Protein AF-A0A920BN31-F1 (afdb_monomer)

Foldseek 3Di:
DPDDPPDDDDDPVVLVPFDAPDPPDDDGPSRDDDLDDDDDDDDDDDPVVCVVVVHDDPDDDDDDDDDDDDPPDPDDDVVPVVVVD

pLDDT: mean 80.41, std 19.89, range [31.78, 97.5]

Sequence (85 aa):
MKRDQGLRETSPESLAKLAPVIEGDLHTAGTSSQISDGASAVLWMDSEIADRRELSPEQGFPTIRWLGPILITCLMVRSM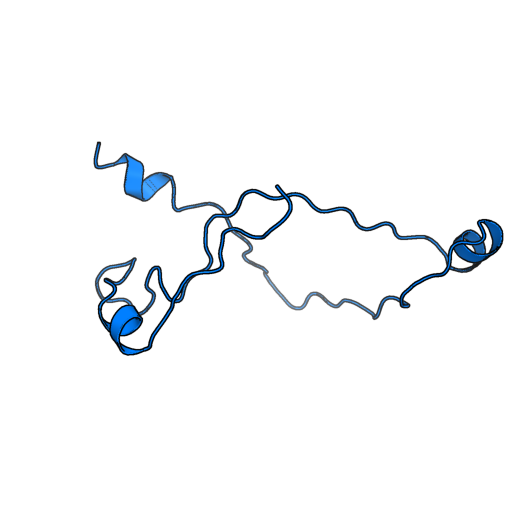QLRKC

Radius of gyration: 20.48 Å; Cα contacts (8 Å, |Δi|>4): 27; chains: 1; bounding box: 52×36×49 Å

Structure (mmCIF, N/CA/C/O backbone):
data_AF-A0A920BN31-F1
#
_entry.id   AF-A0A920BN31-F1
#
loop_
_atom_site.group_PDB
_atom_site.id
_atom_site.type_symbol
_atom_site.label_atom_id
_atom_site.label_alt_id
_atom_site.label_comp_id
_atom_site.label_asym_id
_atom_site.label_entity_id
_atom_site.label_seq_id
_atom_site.pdbx_PDB_ins_code
_atom_site.Cartn_x
_atom_site.Cartn_y
_atom_site.Cartn_z
_atom_site.occupancy
_atom_site.B_iso_or_equiv
_atom_site.auth_seq_id
_atom_site.auth_comp_id
_atom_site.auth_asym_id
_atom_site.auth_atom_id
_atom_site.pdbx_PDB_model_num
ATOM 1 N N . MET A 1 1 ? -1.146 16.003 -7.957 1.00 60.06 1 MET A N 1
ATOM 2 C CA . MET A 1 1 ? -0.866 15.341 -6.661 1.00 60.06 1 MET A CA 1
ATOM 3 C C . MET A 1 1 ? 0.595 14.912 -6.653 1.00 60.06 1 MET A C 1
ATOM 5 O O . MET A 1 1 ? 1.051 14.492 -7.703 1.00 60.06 1 MET A O 1
ATOM 9 N N . LYS A 1 2 ? 1.339 15.065 -5.548 1.00 88.25 2 LYS A N 1
ATOM 10 C CA . LYS A 1 2 ? 2.764 14.656 -5.455 1.00 88.25 2 LYS A CA 1
ATOM 11 C C . LYS A 1 2 ? 3.054 13.663 -4.315 1.00 88.25 2 LYS A C 1
ATOM 13 O O . LYS A 1 2 ? 4.207 13.323 -4.098 1.00 88.25 2 LYS A O 1
ATOM 18 N N . ARG A 1 3 ? 2.036 13.261 -3.548 1.00 92.19 3 ARG A N 1
ATOM 19 C CA . ARG A 1 3 ? 2.174 12.453 -2.330 1.00 92.19 3 ARG A CA 1
ATOM 20 C C . ARG A 1 3 ? 1.063 11.415 -2.269 1.00 92.19 3 ARG A C 1
ATOM 22 O O . ARG A 1 3 ? -0.066 11.733 -2.651 1.00 92.19 3 ARG A O 1
ATOM 29 N N . ASP A 1 4 ? 1.376 10.246 -1.730 1.00 94.12 4 ASP A N 1
ATOM 30 C CA . ASP A 1 4 ? 0.393 9.211 -1.426 1.00 94.12 4 ASP A CA 1
ATOM 31 C C . ASP A 1 4 ? -0.605 9.677 -0.360 1.00 94.12 4 ASP A C 1
ATOM 33 O O . ASP A 1 4 ? -0.260 10.384 0.592 1.00 94.12 4 ASP A O 1
ATOM 37 N N . GLN A 1 5 ? -1.865 9.277 -0.531 1.00 92.19 5 GLN A N 1
ATOM 38 C CA . GLN A 1 5 ? -2.956 9.616 0.391 1.00 92.19 5 GLN A CA 1
ATOM 39 C C . GLN A 1 5 ? -3.150 8.587 1.504 1.00 92.19 5 GLN A C 1
ATOM 41 O O . GLN A 1 5 ? -3.804 8.892 2.495 1.00 92.19 5 GLN A O 1
ATOM 46 N N . GLY A 1 6 ? -2.582 7.387 1.361 1.00 92.06 6 GLY A N 1
ATOM 47 C CA . GLY A 1 6 ? -2.829 6.293 2.298 1.00 92.06 6 GLY A CA 1
ATOM 48 C C . GLY A 1 6 ? -2.145 6.441 3.661 1.00 92.06 6 GLY A C 1
ATOM 49 O O . GLY A 1 6 ? -2.532 5.748 4.603 1.00 92.06 6 GLY A O 1
ATOM 50 N N . LEU A 1 7 ? -1.152 7.329 3.781 1.00 93.06 7 LEU A N 1
ATOM 51 C CA . LEU A 1 7 ? -0.447 7.598 5.036 1.00 93.06 7 LEU A CA 1
ATOM 52 C C . LEU A 1 7 ? -1.366 8.325 6.028 1.00 93.06 7 LEU A C 1
ATOM 54 O O . LEU A 1 7 ? -1.916 9.381 5.720 1.00 93.06 7 LEU A O 1
ATOM 58 N N . ARG A 1 8 ? -1.495 7.768 7.233 1.00 92.50 8 ARG A N 1
ATOM 59 C CA . ARG A 1 8 ? -2.341 8.272 8.324 1.00 92.50 8 ARG A CA 1
ATOM 60 C C . ARG A 1 8 ? -1.650 8.055 9.666 1.00 92.50 8 ARG A C 1
ATOM 62 O O . ARG A 1 8 ? -0.807 7.169 9.780 1.00 92.50 8 ARG A O 1
ATOM 69 N N . GLU A 1 9 ? -2.027 8.828 10.677 1.00 94.50 9 GLU A N 1
ATOM 70 C CA . GLU A 1 9 ? -1.610 8.544 12.051 1.00 94.50 9 GLU A CA 1
ATOM 71 C C . GLU A 1 9 ? -2.218 7.214 12.515 1.00 94.50 9 GLU A C 1
ATOM 73 O O . GLU A 1 9 ? -3.398 6.937 12.286 1.00 94.50 9 GLU A O 1
ATOM 78 N N . THR A 1 10 ? -1.402 6.367 13.140 1.00 95.88 10 THR A N 1
ATOM 79 C CA . THR A 1 10 ? -1.805 5.030 13.591 1.00 95.88 10 THR A CA 1
ATOM 80 C C . THR A 1 10 ? -1.183 4.708 14.938 1.00 95.88 10 THR A C 1
ATOM 82 O O . THR A 1 10 ? 0.005 4.955 15.138 1.00 95.88 10 THR A O 1
ATOM 85 N N . SER A 1 11 ? -1.956 4.081 15.824 1.00 96.75 11 SER A N 1
ATOM 86 C CA . SER A 1 11 ? -1.464 3.497 17.075 1.00 96.75 11 SER A CA 1
ATOM 87 C C . SER A 1 11 ? -2.098 2.121 17.318 1.00 96.75 11 SER A C 1
ATOM 89 O O . SER A 1 11 ? -3.198 1.868 16.818 1.00 96.75 11 SER A O 1
ATOM 91 N N . PRO A 1 12 ? -1.473 1.228 18.101 1.00 97.50 12 PRO A N 1
ATOM 92 C 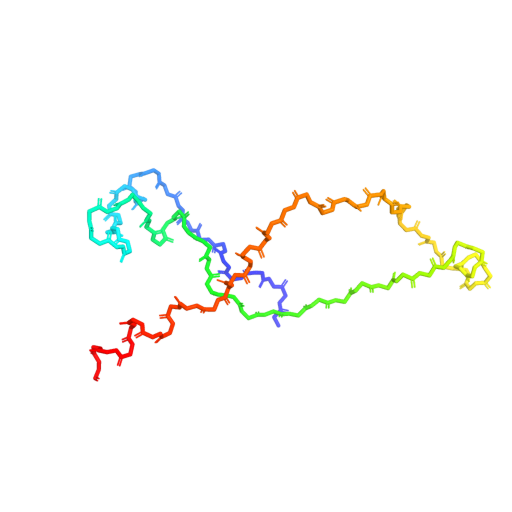CA . PRO A 1 12 ? -2.072 -0.063 18.440 1.00 97.50 12 PRO A CA 1
ATOM 93 C C . PRO A 1 12 ? -3.467 0.070 19.072 1.00 97.50 12 PRO A C 1
ATOM 95 O O . PRO A 1 12 ? -4.390 -0.661 18.719 1.00 97.50 12 PRO A O 1
ATOM 98 N N . GLU A 1 13 ? -3.655 1.055 19.950 1.00 97.06 13 GLU A N 1
ATOM 99 C CA . GLU A 1 13 ? -4.901 1.279 20.691 1.00 97.06 13 GLU A CA 1
ATOM 100 C C . GLU A 1 13 ? -6.022 1.794 19.787 1.00 97.06 13 GLU A C 1
ATOM 102 O O . GLU A 1 13 ? -7.190 1.473 20.002 1.00 97.06 13 GLU A O 1
ATOM 107 N N . SER A 1 14 ? -5.687 2.619 18.792 1.00 95.94 14 SER A N 1
ATOM 108 C CA . SER A 1 14 ? -6.658 3.115 17.811 1.00 95.94 14 SER A CA 1
ATOM 109 C C . SER A 1 14 ? -7.044 2.029 16.807 1.00 95.94 14 SER A C 1
ATOM 111 O O . SER A 1 14 ? -8.219 1.913 16.464 1.00 95.94 14 SER A O 1
ATOM 113 N N . LEU A 1 15 ? -6.093 1.184 16.398 1.00 96.69 15 LEU A N 1
ATOM 114 C CA . LEU A 1 15 ? -6.351 0.051 15.508 1.00 96.69 15 LEU A CA 1
ATOM 115 C C . LEU A 1 15 ? -7.215 -1.029 16.173 1.00 96.69 15 LEU A C 1
ATOM 117 O O . LEU A 1 15 ? -8.119 -1.556 15.528 1.00 96.69 15 LEU A O 1
ATOM 121 N N . ALA A 1 16 ? -6.997 -1.314 17.461 1.00 95.69 16 ALA A N 1
ATOM 122 C CA . ALA A 1 16 ? -7.761 -2.313 18.215 1.00 95.69 16 ALA A CA 1
ATOM 123 C C . ALA A 1 16 ? -9.252 -1.965 18.383 1.00 95.69 16 ALA A C 1
ATOM 125 O O . ALA A 1 16 ? -10.064 -2.841 18.667 1.00 95.69 16 ALA A O 1
ATOM 126 N N . LYS A 1 17 ? -9.625 -0.691 18.213 1.00 95.81 17 LYS A N 1
ATOM 127 C CA . LYS A 1 17 ? -11.013 -0.212 18.331 1.00 95.81 17 LYS A CA 1
ATOM 128 C C . LYS A 1 17 ? -11.806 -0.311 17.027 1.00 95.81 17 LYS A C 1
ATOM 130 O O . LYS A 1 17 ? -12.993 0.009 17.018 1.00 95.81 17 LYS A O 1
ATOM 135 N N . LEU A 1 18 ? -11.168 -0.687 15.918 1.00 95.38 18 LEU A N 1
ATOM 136 C CA . LEU A 1 18 ? -11.829 -0.756 14.619 1.00 95.38 18 LEU A CA 1
ATOM 137 C C . LEU A 1 18 ? -12.728 -1.993 14.528 1.00 95.38 18 LEU A C 1
ATOM 139 O O . LEU A 1 18 ? -12.323 -3.094 14.888 1.00 95.38 18 LEU A O 1
ATOM 143 N N . ALA A 1 19 ? -13.936 -1.809 13.996 1.00 95.81 19 ALA A N 1
ATOM 144 C CA . ALA A 1 19 ? -14.844 -2.915 13.728 1.00 95.81 19 ALA A CA 1
ATOM 145 C C . ALA A 1 19 ? -14.304 -3.812 12.594 1.00 95.81 19 ALA A C 1
ATOM 147 O O . ALA A 1 19 ? -13.749 -3.289 11.614 1.00 95.81 19 ALA A O 1
ATOM 148 N N . PRO A 1 20 ? -14.490 -5.140 12.689 1.00 96.38 20 PRO A N 1
ATOM 149 C CA . PRO A 1 20 ? -14.268 -6.046 11.570 1.00 96.38 20 PRO A CA 1
ATOM 150 C C . PRO A 1 20 ? -15.086 -5.650 10.336 1.00 96.38 20 PRO A C 1
ATOM 152 O O . PRO A 1 20 ? -16.226 -5.196 10.452 1.00 96.38 20 PRO A O 1
ATOM 155 N N . VAL A 1 21 ? -14.510 -5.827 9.144 1.00 92.56 21 VAL A N 1
ATOM 156 C CA . VAL A 1 21 ? -15.204 -5.579 7.865 1.00 92.56 21 VAL A CA 1
ATOM 157 C C . VAL A 1 21 ? -16.304 -6.619 7.638 1.00 92.56 21 VAL A C 1
ATOM 159 O O . VAL A 1 21 ? -17.377 -6.288 7.132 1.00 92.56 21 VAL A O 1
ATOM 162 N N . ILE A 1 22 ? -16.038 -7.866 8.032 1.00 94.25 22 ILE A N 1
ATOM 163 C CA . ILE A 1 22 ? -16.993 -8.973 8.052 1.00 94.25 22 ILE A CA 1
ATOM 164 C C . ILE A 1 22 ? -17.247 -9.331 9.515 1.00 94.25 22 ILE A C 1
ATOM 166 O O . ILE A 1 22 ? -16.310 -9.484 10.296 1.00 94.25 22 ILE A O 1
ATOM 170 N N . GLU A 1 23 ? -18.517 -9.442 9.895 1.00 92.88 23 GLU A N 1
ATOM 171 C CA . GLU A 1 23 ? -18.903 -9.783 11.262 1.00 92.88 23 GLU A CA 1
ATOM 172 C C . GLU A 1 23 ? -18.346 -11.157 11.667 1.00 92.88 23 GLU A C 1
ATOM 174 O O . GLU A 1 23 ? -18.475 -12.133 10.930 1.00 92.88 23 GLU A O 1
ATOM 179 N N . GLY A 1 24 ? -17.706 -11.218 12.838 1.00 92.25 24 GLY A N 1
ATOM 180 C CA . GLY A 1 24 ? -17.054 -12.428 13.350 1.00 92.25 24 GLY A CA 1
ATOM 181 C C . GLY A 1 24 ? -15.653 -12.710 12.790 1.00 92.25 24 GLY A C 1
ATOM 182 O O . GLY A 1 24 ? -15.029 -13.671 13.231 1.00 92.25 24 GLY A O 1
ATOM 183 N N . ASP A 1 25 ? -15.147 -11.890 11.865 1.00 93.69 25 ASP A N 1
ATOM 184 C CA . ASP A 1 25 ? -13.805 -12.026 11.284 1.00 93.69 25 ASP A CA 1
ATOM 185 C C . ASP A 1 25 ? -12.772 -11.093 11.961 1.00 93.69 25 ASP A C 1
ATOM 187 O O . ASP A 1 25 ? -13.110 -10.260 12.805 1.00 93.69 25 ASP A O 1
ATOM 191 N N . LEU A 1 26 ? -11.492 -11.230 11.601 1.00 94.75 26 LEU A N 1
ATOM 192 C CA . LEU A 1 26 ? -10.367 -10.493 12.190 1.00 94.75 26 LEU A CA 1
ATOM 193 C C . LEU A 1 26 ? -10.043 -9.179 11.459 1.00 94.75 26 LEU A C 1
ATOM 195 O O . LEU A 1 26 ? -9.558 -8.222 12.068 1.00 94.75 26 LEU A O 1
ATOM 199 N N . HIS A 1 27 ? -10.241 -9.130 10.141 1.00 96.19 27 HIS A N 1
ATOM 200 C CA . HIS A 1 27 ? -9.745 -8.028 9.316 1.00 96.19 27 HIS A CA 1
ATOM 201 C C . HIS A 1 27 ? -10.589 -6.758 9.463 1.00 96.19 27 HIS A C 1
ATOM 203 O O . HIS A 1 27 ? -11.812 -6.772 9.329 1.00 96.19 27 HIS A O 1
ATOM 209 N N . THR A 1 28 ? -9.915 -5.627 9.682 1.00 95.62 28 THR A N 1
ATOM 210 C CA . THR A 1 28 ? -10.528 -4.298 9.815 1.00 95.62 28 THR A CA 1
ATOM 211 C C . THR A 1 28 ? -10.051 -3.385 8.683 1.00 95.62 28 THR A C 1
ATOM 213 O O . THR A 1 28 ? -9.122 -3.711 7.937 1.00 95.62 28 THR A O 1
ATOM 216 N N . ALA A 1 29 ? -10.614 -2.177 8.587 1.00 94.00 29 ALA A N 1
ATOM 217 C CA . ALA A 1 29 ? -10.075 -1.122 7.718 1.00 94.00 29 ALA A CA 1
ATOM 218 C C . ALA A 1 29 ? -8.641 -0.683 8.109 1.00 94.00 29 ALA A C 1
ATOM 220 O O . ALA A 1 29 ? -7.967 0.035 7.369 1.00 94.00 29 ALA A O 1
ATOM 221 N N . GLY A 1 30 ? -8.175 -1.072 9.300 1.00 94.38 30 GLY A N 1
ATOM 222 C CA . GLY A 1 30 ? -6.815 -0.867 9.795 1.00 94.38 30 GLY A CA 1
ATOM 223 C C . GLY A 1 30 ? -5.789 -1.783 9.132 1.00 94.38 30 GLY A C 1
ATOM 224 O O . GLY A 1 30 ? -4.679 -1.348 8.840 1.00 94.38 30 GLY A O 1
ATOM 225 N N . THR A 1 31 ? -6.189 -3.035 8.896 1.00 94.62 31 THR A N 1
ATOM 226 C CA . THR A 1 31 ? -5.322 -4.161 8.507 1.00 94.62 31 THR A CA 1
ATOM 227 C C . THR A 1 31 ? -5.560 -4.651 7.079 1.00 94.62 31 THR A C 1
ATOM 229 O O . THR A 1 31 ? -5.005 -5.669 6.674 1.00 94.62 31 THR A O 1
ATOM 232 N N . SER A 1 32 ? -6.369 -3.920 6.314 1.00 92.88 32 SER A N 1
ATOM 233 C CA . SER A 1 32 ? -6.676 -4.200 4.911 1.00 92.88 32 SER A CA 1
ATOM 234 C C . SER A 1 32 ? -6.132 -3.092 4.009 1.00 92.88 32 SER A C 1
ATOM 236 O O . SER A 1 32 ? -6.000 -1.941 4.435 1.00 92.88 32 SER A O 1
ATOM 238 N N . SER A 1 33 ? -5.842 -3.419 2.748 1.00 92.19 33 SER A N 1
ATOM 239 C CA . SER A 1 33 ? -5.459 -2.422 1.743 1.00 92.19 33 SER A CA 1
ATOM 240 C C . SER A 1 33 ? -6.575 -1.399 1.516 1.00 92.19 33 SER A C 1
ATOM 242 O O . SER A 1 33 ? -7.760 -1.737 1.512 1.00 92.19 33 SER A O 1
ATOM 244 N N . GLN A 1 34 ? -6.193 -0.140 1.293 1.00 91.69 34 GLN A N 1
ATOM 245 C CA . GLN A 1 34 ? -7.134 0.906 0.898 1.00 91.69 34 GLN A CA 1
ATOM 246 C C . GLN A 1 34 ? -7.514 0.742 -0.573 1.00 91.69 34 GLN A C 1
ATOM 248 O O . GLN A 1 34 ? -6.688 0.346 -1.396 1.00 91.69 34 GLN A O 1
ATOM 253 N N . ILE A 1 35 ? -8.742 1.126 -0.919 1.00 90.06 35 ILE A N 1
ATOM 254 C CA . ILE A 1 35 ? -9.071 1.391 -2.319 1.00 90.06 35 ILE A CA 1
ATOM 255 C C . ILE A 1 35 ? -8.278 2.625 -2.730 1.00 90.06 35 ILE A C 1
ATOM 257 O O . ILE A 1 35 ? -8.355 3.661 -2.074 1.00 90.06 35 ILE A O 1
ATOM 261 N N . SER A 1 36 ? -7.476 2.485 -3.776 1.00 87.00 36 SER A N 1
ATOM 262 C CA . SER A 1 36 ? -6.601 3.540 -4.272 1.00 87.00 36 SER A CA 1
ATOM 263 C C . SER A 1 36 ? -6.760 3.654 -5.778 1.00 87.00 36 SER A C 1
ATOM 265 O O . SER A 1 36 ? -6.724 2.644 -6.478 1.00 87.00 36 SER A O 1
ATOM 267 N N . ASP A 1 37 ? -6.904 4.883 -6.261 1.00 90.00 37 ASP A N 1
ATOM 268 C CA . ASP A 1 37 ? -6.855 5.201 -7.684 1.00 90.00 37 ASP A CA 1
ATOM 269 C C . ASP A 1 37 ? -5.423 5.620 -8.038 1.00 90.00 37 ASP A C 1
ATOM 271 O O . ASP A 1 37 ? -4.857 6.524 -7.418 1.00 90.00 37 ASP A O 1
ATOM 275 N N . GLY A 1 38 ? -4.815 4.960 -9.024 1.00 87.75 38 GLY A N 1
ATOM 276 C CA . GLY A 1 38 ? -3.431 5.220 -9.413 1.00 87.75 38 GLY A CA 1
ATOM 277 C C . GLY A 1 38 ? -3.063 4.624 -10.768 1.00 87.75 38 GLY A C 1
ATOM 278 O O . GLY A 1 38 ? -3.726 3.716 -11.264 1.00 87.75 38 GLY A O 1
ATOM 279 N N . ALA A 1 39 ? -1.991 5.149 -11.363 1.00 90.62 39 ALA A N 1
ATOM 280 C CA . ALA A 1 39 ? -1.408 4.661 -12.609 1.00 90.62 39 ALA A CA 1
ATOM 281 C C . ALA A 1 39 ? 0.122 4.642 -12.498 1.00 90.62 39 ALA A C 1
ATOM 283 O O . ALA A 1 39 ? 0.714 5.512 -11.859 1.00 90.62 39 ALA A O 1
ATOM 284 N N . SER A 1 40 ? 0.756 3.664 -13.140 1.00 89.81 40 SER A N 1
ATOM 285 C CA . SER A 1 40 ? 2.210 3.543 -13.231 1.00 89.81 40 SER A CA 1
ATOM 286 C C . SER A 1 40 ? 2.623 3.091 -14.632 1.00 89.81 40 SER A C 1
ATOM 288 O O . SER A 1 40 ? 1.834 2.495 -15.366 1.00 89.81 40 SER A O 1
ATOM 290 N N . ALA A 1 41 ? 3.863 3.400 -15.011 1.00 91.00 41 ALA A N 1
ATOM 291 C CA . ALA A 1 41 ? 4.470 2.949 -16.254 1.00 91.00 41 ALA A CA 1
ATOM 292 C C . ALA A 1 41 ? 5.910 2.513 -15.979 1.00 91.00 41 ALA A C 1
ATOM 294 O O . ALA A 1 41 ? 6.639 3.189 -15.255 1.00 91.00 41 ALA A O 1
ATOM 295 N N . VAL A 1 42 ? 6.307 1.387 -16.568 1.00 88.44 42 VAL A N 1
ATOM 296 C CA . VAL A 1 42 ? 7.677 0.868 -16.530 1.00 88.44 42 VAL A CA 1
ATOM 297 C C . VAL A 1 42 ? 8.119 0.649 -17.971 1.00 88.44 42 VAL A C 1
ATOM 299 O O . VAL A 1 42 ? 7.392 0.037 -18.752 1.00 88.44 42 VAL A O 1
ATOM 302 N N . LEU A 1 43 ? 9.295 1.166 -18.328 1.00 87.25 43 LEU A N 1
ATOM 303 C CA . LEU A 1 43 ? 9.892 0.974 -19.646 1.00 87.25 43 LEU A CA 1
ATOM 304 C C . LEU A 1 43 ? 10.932 -0.145 -19.575 1.00 87.25 43 LEU A C 1
ATOM 306 O O . LEU A 1 43 ? 11.916 -0.025 -18.850 1.00 87.25 43 LEU A O 1
ATOM 310 N N . TRP A 1 44 ? 10.725 -1.205 -20.355 1.00 87.81 44 TRP A N 1
ATOM 311 C CA . TRP A 1 44 ? 11.713 -2.262 -20.574 1.00 87.81 44 TRP A CA 1
ATOM 312 C C . TRP A 1 44 ? 12.224 -2.241 -22.002 1.00 87.81 44 TRP A C 1
ATOM 314 O O . TRP A 1 44 ? 11.473 -1.994 -22.946 1.00 87.81 44 TRP A O 1
ATOM 324 N N . MET A 1 45 ? 13.511 -2.532 -22.144 1.00 88.94 45 MET A N 1
ATOM 325 C CA . MET A 1 45 ? 14.174 -2.731 -23.423 1.00 88.94 45 MET A CA 1
ATOM 326 C C . MET A 1 45 ? 15.405 -3.614 -23.239 1.00 88.94 45 MET A C 1
ATOM 328 O O . MET A 1 45 ? 15.853 -3.841 -22.116 1.00 88.94 45 MET A O 1
ATOM 332 N N . ASP A 1 46 ? 15.934 -4.097 -24.356 1.00 90.25 46 ASP A N 1
ATOM 333 C CA . ASP A 1 46 ? 17.214 -4.792 -24.387 1.00 90.25 46 ASP A CA 1
ATOM 334 C C . ASP A 1 46 ? 18.363 -3.860 -23.960 1.00 90.25 46 ASP A C 1
ATOM 336 O O . ASP A 1 46 ? 18.343 -2.665 -24.278 1.00 90.25 46 ASP A O 1
ATOM 340 N N . SER A 1 47 ? 19.363 -4.399 -23.258 1.00 88.31 47 SER A N 1
ATOM 341 C CA . SER A 1 47 ? 20.510 -3.621 -22.783 1.00 88.31 47 SER A CA 1
ATOM 342 C C . SER A 1 47 ? 21.308 -2.995 -23.925 1.00 88.31 47 SER A C 1
ATOM 344 O O . SER A 1 47 ? 21.678 -1.832 -23.826 1.00 88.31 47 SER A O 1
ATOM 346 N N . GLU A 1 48 ? 21.491 -3.691 -25.051 1.00 90.62 48 GLU A N 1
ATOM 347 C CA . GLU A 1 48 ? 22.226 -3.151 -26.203 1.00 90.62 48 GLU A CA 1
ATOM 348 C C . GLU A 1 48 ? 21.499 -1.952 -26.827 1.00 90.62 48 GLU A C 1
ATOM 350 O O . GLU A 1 48 ? 22.109 -1.023 -27.366 1.00 90.62 48 GLU A O 1
ATOM 355 N N . ILE A 1 49 ? 20.164 -1.966 -26.772 1.00 92.62 49 ILE A N 1
ATOM 356 C CA . ILE A 1 49 ? 19.330 -0.859 -27.237 1.00 92.62 49 ILE A CA 1
ATOM 357 C C . ILE A 1 49 ? 19.396 0.313 -26.253 1.00 92.62 49 ILE A C 1
ATOM 359 O O . ILE A 1 49 ? 19.425 1.460 -26.705 1.00 92.62 49 ILE A O 1
ATOM 363 N N . ALA A 1 50 ? 19.416 0.043 -24.945 1.00 91.94 50 ALA A N 1
ATOM 364 C CA . ALA A 1 50 ? 19.593 1.068 -23.920 1.00 91.94 50 ALA A CA 1
ATOM 365 C C . ALA A 1 50 ? 20.948 1.775 -24.081 1.00 91.94 50 ALA A C 1
ATOM 367 O O . ALA A 1 50 ? 20.968 3.001 -24.186 1.00 91.94 50 ALA A O 1
ATOM 368 N N . ASP A 1 51 ? 22.035 1.014 -24.251 1.00 90.00 51 ASP A N 1
ATOM 369 C CA . ASP A 1 51 ? 23.390 1.538 -24.462 1.00 90.00 51 ASP A CA 1
ATOM 370 C C . ASP A 1 51 ? 23.472 2.406 -25.723 1.00 90.00 51 ASP A C 1
ATOM 372 O O . ASP A 1 51 ? 23.973 3.528 -25.688 1.00 90.00 51 ASP A O 1
ATOM 376 N N . ARG A 1 52 ? 22.907 1.935 -26.845 1.00 95.44 52 ARG A N 1
ATOM 377 C CA . ARG A 1 52 ? 22.867 2.705 -28.102 1.00 95.44 52 ARG A CA 1
ATOM 378 C C . ARG A 1 52 ? 22.069 4.002 -27.977 1.00 95.44 52 ARG A C 1
ATOM 380 O O . ARG A 1 52 ? 22.305 4.939 -28.735 1.00 95.44 52 ARG A O 1
ATOM 387 N N . ARG A 1 53 ? 21.082 4.034 -27.082 1.00 94.50 53 ARG A N 1
ATOM 388 C CA . ARG A 1 53 ? 20.282 5.229 -26.789 1.00 94.50 53 ARG A CA 1
ATOM 389 C C . ARG A 1 53 ? 20.826 6.040 -25.616 1.00 94.50 53 ARG A C 1
ATOM 391 O O . ARG A 1 53 ? 20.147 6.976 -25.205 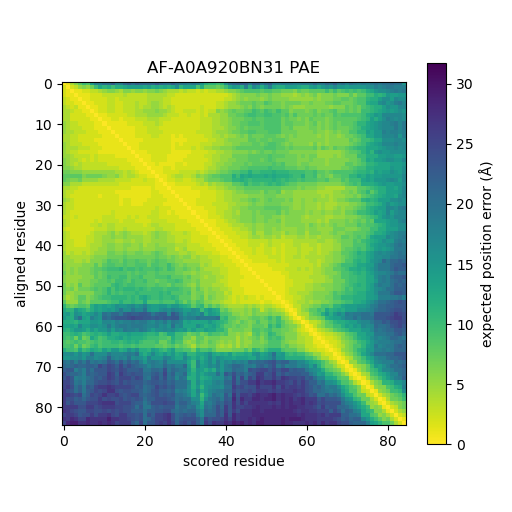1.00 94.50 53 ARG A O 1
ATOM 398 N N . GLU A 1 54 ? 22.009 5.695 -25.106 1.00 93.12 54 GLU A N 1
ATOM 399 C CA . GLU A 1 54 ? 22.662 6.367 -23.977 1.00 93.12 54 GLU A CA 1
ATOM 400 C C . GLU A 1 54 ? 21.759 6.429 -22.729 1.00 93.12 54 GLU A C 1
ATOM 402 O O . GLU A 1 54 ? 21.812 7.365 -21.931 1.00 93.12 54 GLU A O 1
ATOM 407 N N . LEU A 1 55 ? 20.893 5.425 -22.566 1.00 91.62 55 LEU A N 1
ATOM 408 C CA . LEU A 1 55 ? 20.038 5.271 -21.399 1.00 91.62 55 LEU A CA 1
ATOM 409 C C . LEU A 1 55 ? 20.762 4.400 -20.380 1.00 91.62 55 LEU A C 1
ATOM 411 O O . LEU A 1 55 ? 21.063 3.247 -20.667 1.00 91.62 55 LEU A O 1
ATOM 415 N N . SER A 1 56 ? 20.987 4.927 -19.179 1.00 85.25 56 SER A N 1
ATOM 416 C CA . SER A 1 56 ? 21.539 4.148 -18.071 1.00 85.25 56 SER A CA 1
ATOM 417 C C . SER A 1 56 ? 20.460 3.224 -17.495 1.00 85.25 56 SER A C 1
ATOM 419 O O . SER A 1 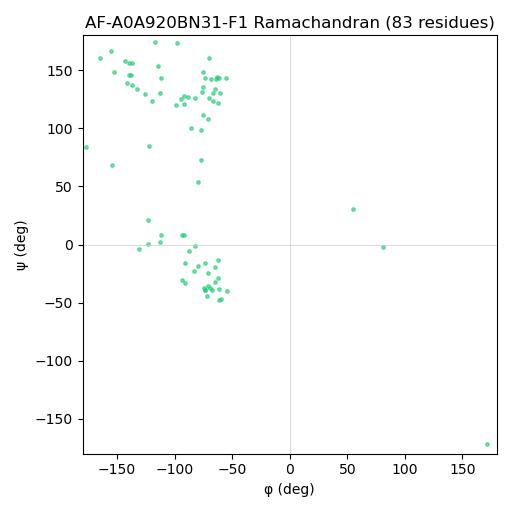56 ? 19.510 3.726 -16.887 1.00 85.25 56 SER A O 1
ATOM 421 N N . PRO A 1 57 ? 20.557 1.892 -17.653 1.00 80.00 57 PRO A N 1
ATOM 422 C CA . PRO A 1 57 ? 19.633 0.985 -16.988 1.00 80.00 57 PRO A CA 1
ATOM 423 C C . PRO A 1 57 ? 19.858 1.045 -15.473 1.00 80.00 57 PRO A C 1
ATOM 425 O O . PRO A 1 57 ? 20.989 0.927 -15.006 1.00 80.00 57 PRO A O 1
ATOM 428 N N . GLU A 1 58 ? 18.787 1.214 -14.693 1.00 73.12 58 GLU A N 1
ATOM 429 C CA . GLU A 1 58 ? 18.926 1.280 -13.233 1.00 73.12 58 GLU A CA 1
ATOM 430 C C . GLU A 1 58 ? 19.265 -0.087 -12.626 1.00 73.12 58 GLU A C 1
ATOM 432 O O . GLU A 1 58 ? 20.156 -0.166 -11.783 1.00 73.12 58 GLU A O 1
ATOM 437 N N . GLN A 1 59 ? 18.587 -1.164 -13.054 1.00 71.69 59 GLN A N 1
ATOM 438 C CA . GLN A 1 59 ? 18.848 -2.548 -12.629 1.00 71.69 59 GLN A C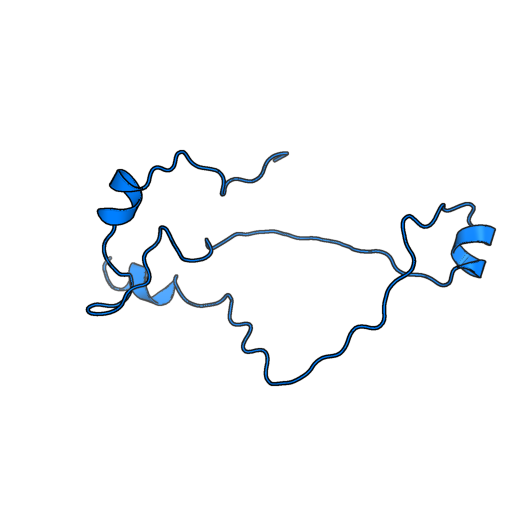A 1
ATOM 439 C C . GLN A 1 59 ? 18.426 -3.559 -13.709 1.00 71.69 59 GLN A C 1
ATOM 441 O O . GLN A 1 59 ? 17.458 -3.339 -14.437 1.00 71.69 59 GLN A O 1
ATOM 446 N N . GLY A 1 60 ? 19.135 -4.690 -13.794 1.00 70.94 60 GLY A N 1
ATOM 447 C CA . GLY A 1 60 ? 18.719 -5.841 -14.601 1.00 70.94 60 GLY A CA 1
ATOM 448 C C . GLY A 1 60 ? 17.550 -6.586 -13.950 1.00 70.94 60 GLY A C 1
ATOM 449 O O . GLY A 1 60 ? 17.487 -6.697 -12.725 1.00 70.94 60 GLY A O 1
ATOM 450 N N . PHE A 1 61 ? 16.618 -7.104 -14.753 1.00 73.56 61 PHE A N 1
ATOM 451 C CA . PHE A 1 61 ? 15.431 -7.771 -14.216 1.00 73.56 61 PHE A CA 1
ATOM 452 C C . PHE A 1 61 ? 15.712 -9.225 -13.823 1.00 73.56 61 PHE A C 1
ATOM 454 O O . PHE A 1 61 ? 16.178 -10.005 -14.658 1.00 73.56 61 PHE A O 1
ATOM 461 N N . PRO A 1 62 ? 15.409 -9.627 -12.575 1.00 77.75 62 PRO A N 1
ATOM 462 C CA . PRO A 1 62 ? 15.499 -11.022 -12.181 1.00 77.75 62 PRO A CA 1
ATOM 463 C C . PRO A 1 62 ? 14.401 -11.848 -12.861 1.00 77.75 62 PRO A C 1
ATOM 465 O O . PRO A 1 62 ? 13.365 -11.336 -13.289 1.00 77.75 62 PRO A O 1
ATOM 468 N N . THR A 1 63 ? 14.603 -13.165 -12.915 1.00 81.94 63 THR A N 1
ATOM 469 C CA . THR A 1 63 ? 13.5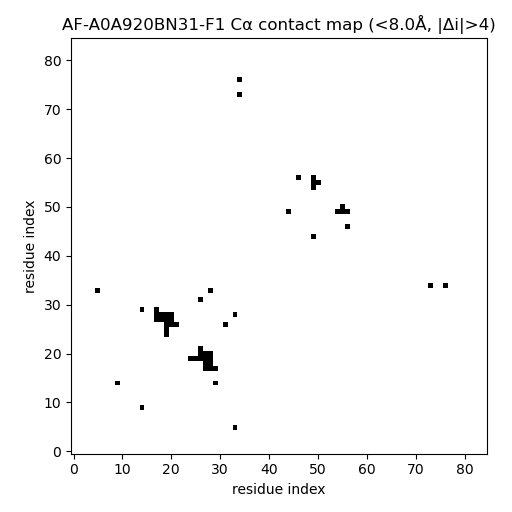66 -14.092 -13.384 1.00 81.94 63 THR A CA 1
ATOM 470 C C . THR A 1 63 ? 12.344 -14.026 -12.465 1.00 81.94 63 THR A C 1
ATOM 472 O O . THR A 1 63 ? 12.441 -14.310 -11.272 1.00 81.94 63 THR A O 1
ATOM 475 N N . ILE A 1 64 ? 11.179 -13.703 -13.031 1.00 82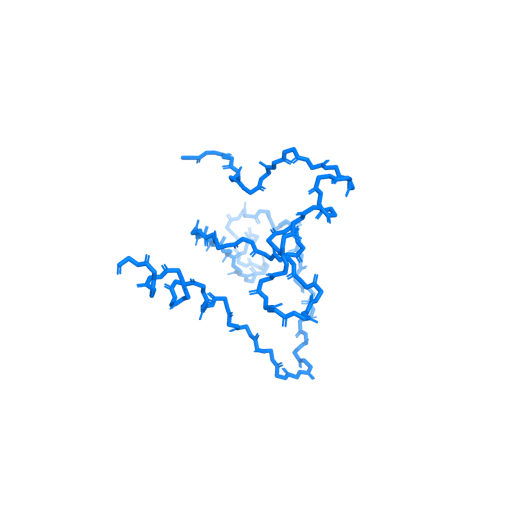.75 64 ILE A N 1
ATOM 476 C CA . ILE A 1 64 ? 9.892 -13.750 -12.331 1.00 82.75 64 ILE A CA 1
ATOM 477 C C . ILE A 1 64 ? 9.262 -15.123 -12.566 1.00 82.75 64 ILE A C 1
ATOM 479 O O . ILE A 1 64 ? 9.098 -15.551 -13.708 1.00 82.75 64 ILE A O 1
ATOM 483 N N . ARG A 1 65 ? 8.858 -15.807 -11.491 1.00 85.44 65 ARG A N 1
ATOM 484 C CA . ARG A 1 65 ? 8.119 -17.073 -11.571 1.00 85.44 65 ARG A CA 1
ATOM 485 C C . ARG A 1 65 ? 6.754 -16.942 -10.907 1.00 85.44 65 ARG A C 1
ATOM 487 O O . ARG A 1 65 ? 6.661 -16.636 -9.724 1.00 85.44 65 ARG A O 1
ATOM 494 N N . TRP A 1 66 ? 5.706 -17.242 -11.667 1.00 83.44 66 TRP A N 1
ATOM 495 C CA . TRP A 1 66 ? 4.344 -17.379 -11.155 1.00 83.44 66 TRP A CA 1
ATOM 496 C C . TRP A 1 66 ? 4.106 -18.822 -10.710 1.00 83.44 66 TRP A C 1
ATOM 498 O O . TRP A 1 66 ? 4.373 -19.756 -11.464 1.00 83.44 66 TRP A O 1
ATOM 508 N N . LEU A 1 67 ? 3.654 -19.008 -9.468 1.00 82.81 67 LEU A N 1
ATOM 509 C CA . LEU A 1 67 ? 3.588 -20.325 -8.817 1.00 82.81 67 LEU A CA 1
ATOM 510 C C . LEU A 1 67 ? 2.167 -20.838 -8.542 1.00 82.81 67 LEU A C 1
ATOM 512 O O . LEU A 1 67 ? 2.022 -21.922 -7.985 1.00 82.81 67 LEU A O 1
ATOM 516 N N . GLY A 1 68 ? 1.116 -20.117 -8.930 1.00 77.38 68 GLY A N 1
ATOM 517 C CA . GLY A 1 68 ? -0.252 -20.550 -8.645 1.00 77.38 68 GLY A CA 1
ATOM 518 C C . GLY A 1 68 ? -1.314 -19.505 -8.980 1.00 77.38 68 GLY A C 1
ATOM 519 O O . GLY A 1 68 ? -0.994 -18.486 -9.599 1.00 77.38 68 GLY A O 1
ATOM 520 N N . PRO A 1 69 ? -2.579 -19.755 -8.590 1.00 65.88 69 PRO A N 1
ATOM 521 C CA . PRO A 1 69 ? -3.680 -18.849 -8.868 1.00 65.88 69 PRO A CA 1
ATOM 522 C C . PRO A 1 69 ? -3.532 -17.594 -8.015 1.00 65.88 69 PRO A C 1
ATOM 524 O O . PRO A 1 69 ? -3.731 -17.598 -6.802 1.00 65.88 69 PRO A O 1
ATOM 527 N N . ILE A 1 70 ? -3.179 -16.500 -8.671 1.00 60.06 70 ILE A N 1
ATOM 528 C CA . ILE A 1 70 ? -3.204 -15.186 -8.055 1.00 60.06 70 ILE A CA 1
ATOM 529 C C . ILE A 1 70 ? -4.621 -14.657 -8.209 1.00 60.06 70 ILE A C 1
ATOM 531 O O . ILE A 1 70 ? -5.011 -14.166 -9.268 1.00 60.06 70 ILE A O 1
ATOM 535 N N . LEU A 1 71 ? -5.407 -14.763 -7.143 1.00 43.59 71 LEU A N 1
ATOM 536 C CA . LEU A 1 71 ? -6.674 -14.053 -7.059 1.00 43.59 71 LEU A CA 1
ATOM 537 C C . LEU A 1 71 ? -6.377 -12.578 -6.726 1.00 43.59 71 LEU A C 1
ATOM 539 O O . LEU A 1 71 ? -6.568 -12.125 -5.602 1.00 43.59 71 LEU A O 1
ATOM 543 N N . ILE A 1 72 ? -5.861 -11.813 -7.694 1.00 54.25 72 ILE A N 1
ATOM 544 C CA . ILE A 1 72 ? -5.906 -10.349 -7.604 1.00 54.25 72 ILE A CA 1
ATOM 545 C C . ILE A 1 72 ? -7.335 -9.964 -7.959 1.00 54.25 72 ILE A C 1
ATOM 547 O O . ILE A 1 72 ? -7.716 -9.888 -9.123 1.00 54.25 72 ILE A O 1
ATOM 551 N N . THR A 1 73 ? -8.159 -9.728 -6.949 1.00 42.19 73 THR A N 1
ATOM 552 C CA . THR A 1 73 ? -9.368 -8.927 -7.135 1.00 42.19 73 THR A CA 1
ATOM 553 C C . THR A 1 73 ? -9.301 -7.754 -6.175 1.00 42.19 73 THR A C 1
ATOM 555 O O . THR A 1 73 ? -9.849 -7.778 -5.082 1.00 42.19 73 THR A O 1
ATOM 558 N N . CYS A 1 74 ? -8.622 -6.694 -6.614 1.00 40.97 74 CYS A N 1
ATOM 559 C CA . CYS A 1 74 ? -8.751 -5.358 -6.038 1.00 40.97 74 CYS A CA 1
ATOM 560 C C . CYS A 1 74 ? -10.028 -4.690 -6.589 1.00 40.97 74 CYS A C 1
ATOM 562 O O . CYS A 1 74 ? -9.985 -3.640 -7.221 1.00 40.97 74 CYS A O 1
ATOM 564 N N . LEU A 1 75 ? -11.174 -5.366 -6.454 1.00 41.88 75 LEU A N 1
ATOM 565 C CA . LEU A 1 75 ? -12.447 -4.911 -7.010 1.00 41.88 75 LEU A CA 1
ATOM 566 C C . LEU A 1 75 ? -13.630 -5.481 -6.214 1.00 41.88 75 LEU A C 1
ATOM 568 O O . LEU A 1 75 ? -14.328 -6.330 -6.742 1.00 41.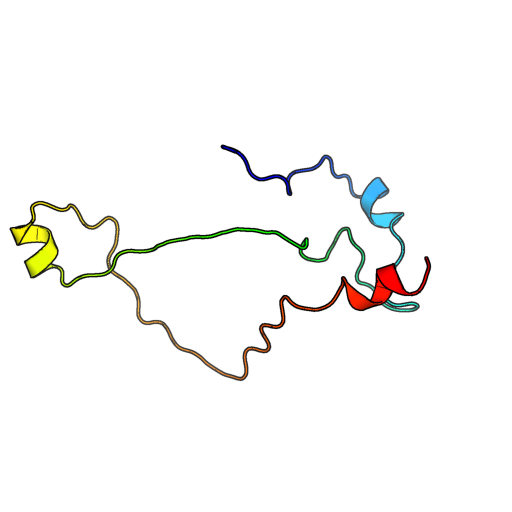88 75 LEU A O 1
ATOM 572 N N . MET A 1 76 ? -13.849 -5.063 -4.955 1.00 43.09 76 MET A N 1
ATOM 573 C CA . MET A 1 76 ? -15.186 -5.086 -4.311 1.00 43.09 76 MET A CA 1
ATOM 574 C C . MET A 1 76 ? -15.191 -4.492 -2.880 1.00 43.09 76 MET A C 1
ATOM 576 O O . MET A 1 76 ? -15.188 -5.216 -1.896 1.00 43.09 76 MET A O 1
ATOM 580 N N . VAL A 1 7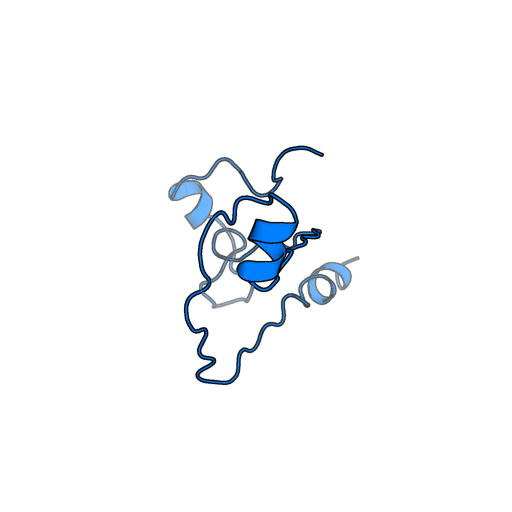7 ? -15.293 -3.165 -2.724 1.00 46.56 77 VAL A N 1
ATOM 581 C CA . VAL A 1 77 ? -15.934 -2.566 -1.514 1.00 46.56 77 VAL A CA 1
ATOM 582 C C . VAL A 1 77 ? -16.978 -1.501 -1.885 1.00 46.56 77 VAL A C 1
ATOM 584 O O . VAL A 1 77 ? -17.736 -1.029 -1.046 1.00 46.56 77 VAL A O 1
ATOM 587 N N . ARG A 1 78 ? -17.144 -1.169 -3.174 1.00 40.75 78 ARG A N 1
ATOM 588 C CA . ARG A 1 78 ? -18.201 -0.237 -3.606 1.00 40.75 78 ARG A CA 1
ATOM 589 C C . ARG A 1 78 ? -19.611 -0.843 -3.490 1.00 40.75 78 ARG A C 1
ATOM 591 O O . ARG A 1 78 ? -20.574 -0.112 -3.296 1.00 40.75 78 ARG A O 1
ATOM 598 N N . SER A 1 79 ? -19.737 -2.173 -3.529 1.00 31.78 79 SER A N 1
ATOM 599 C CA . SER A 1 79 ? -21.034 -2.866 -3.444 1.00 31.78 79 SER A CA 1
ATOM 600 C C . SER A 1 79 ? -21.604 -3.011 -2.022 1.00 31.78 79 SER A C 1
ATOM 602 O O . SER A 1 79 ? -22.799 -3.281 -1.902 1.00 31.78 79 SER A O 1
ATOM 604 N N . MET A 1 80 ? -20.812 -2.868 -0.951 1.00 37.94 80 MET A N 1
ATOM 605 C CA . MET A 1 80 ? -21.323 -3.024 0.426 1.00 37.94 80 MET A CA 1
ATOM 606 C C . MET A 1 80 ? -21.745 -1.695 1.061 1.00 37.94 80 MET A C 1
ATOM 608 O O . MET A 1 80 ? -22.714 -1.679 1.815 1.00 37.94 80 MET A O 1
ATOM 612 N N . GLN A 1 81 ? -21.112 -0.573 0.701 1.00 38.00 81 GLN A N 1
ATOM 613 C CA . GLN A 1 81 ? -21.482 0.744 1.240 1.00 38.00 81 GLN A CA 1
ATOM 614 C C . GLN A 1 81 ? -22.665 1.411 0.517 1.00 38.00 81 GLN A C 1
ATOM 616 O O . GLN A 1 81 ? -23.368 2.203 1.132 1.00 38.00 81 GLN A O 1
ATOM 621 N N . LEU A 1 82 ? -22.953 1.051 -0.740 1.00 38.31 82 LEU A N 1
ATOM 622 C CA . LEU A 1 82 ? -24.091 1.602 -1.499 1.00 38.31 82 LEU A CA 1
ATOM 623 C C . LEU A 1 82 ? -25.443 0.925 -1.207 1.00 38.31 82 LEU A C 1
ATOM 625 O O . LEU A 1 82 ? -26.453 1.342 -1.756 1.00 38.31 82 LEU A O 1
ATOM 629 N N . ARG A 1 83 ? -25.495 -0.101 -0.345 1.00 34.88 83 ARG A N 1
ATOM 630 C CA . ARG A 1 83 ? -26.763 -0.711 0.115 1.00 34.88 83 ARG A CA 1
ATOM 631 C C . ARG A 1 83 ? -27.322 -0.087 1.402 1.00 34.88 83 ARG A C 1
ATOM 633 O O . ARG A 1 83 ? -28.270 -0.620 1.967 1.00 34.88 83 ARG A O 1
ATOM 640 N N . LYS A 1 84 ? -26.730 1.012 1.881 1.00 40.09 84 LYS A N 1
ATOM 641 C CA . LYS A 1 84 ? -27.187 1.758 3.068 1.00 40.09 84 LYS A CA 1
ATOM 642 C C . LYS A 1 84 ? -27.479 3.242 2.781 1.00 40.09 84 LYS A C 1
ATOM 644 O O . LYS A 1 84 ? -27.497 4.039 3.716 1.00 40.09 84 LYS A O 1
ATOM 649 N N . CYS A 1 85 ? -27.714 3.603 1.520 1.00 41.34 85 CYS A N 1
ATOM 650 C CA . CYS A 1 85 ? -28.277 4.897 1.131 1.00 41.34 85 CYS A CA 1
ATOM 651 C C . CYS A 1 85 ? -29.567 4.671 0.349 1.00 41.34 85 CYS A C 1
ATOM 653 O O . CYS A 1 85 ? -29.574 3.726 -0.472 1.00 41.34 85 CYS A O 1
#

Secondary structure (DSSP, 8-state):
--S-S------HHHHTTSPBSSTT-S-BTTTSPPP-----------HHHHHHTT---S-PPPPP---S--------SHHHHTT--

Mean predicted aligned error: 9.86 Å

Solvent-accessible surface area (backbone atoms only — not comparable to full-atom values): 6388 Å² total; per-residue (Å²): 135,94,70,82,79,84,76,72,94,82,50,73,74,64,51,72,70,54,64,44,75,46,89,97,52,84,56,21,83,78,77,45,85,76,93,75,91,84,88,85,87,83,91,84,77,58,66,72,59,30,56,75,66,74,46,82,77,90,73,85,83,75,91,84,80,89,89,71,90,77,85,81,70,99,76,81,66,71,76,68,65,62,74,76,113